Protein AF-A0A4D7C5E8-F1 (afdb_monomer_lite)

Structure (mmCIF, N/CA/C/O backbone):
data_AF-A0A4D7C5E8-F1
#
_entry.id   AF-A0A4D7C5E8-F1
#
loop_
_atom_site.group_PDB
_atom_site.id
_atom_site.type_symbol
_atom_site.label_atom_id
_atom_site.label_alt_id
_atom_site.label_comp_id
_atom_site.label_asym_id
_atom_site.label_entity_id
_atom_site.label_seq_id
_atom_site.pdbx_PDB_ins_code
_atom_site.Cartn_x
_atom_site.Cartn_y
_atom_site.Cartn_z
_atom_site.occupancy
_atom_site.B_iso_or_equiv
_atom_site.auth_seq_id
_atom_site.auth_comp_id
_atom_site.auth_asym_id
_atom_site.auth_atom_id
_atom_site.pdbx_PDB_model_num
ATOM 1 N N . MET A 1 1 ? 5.281 -4.445 -18.683 1.00 75.38 1 MET A N 1
ATOM 2 C CA . MET A 1 1 ? 5.317 -5.930 -18.690 1.00 75.38 1 MET A CA 1
ATOM 3 C C . MET A 1 1 ? 5.095 -6.413 -17.263 1.00 75.38 1 MET A C 1
ATOM 5 O O . MET A 1 1 ? 5.662 -5.782 -16.375 1.00 75.38 1 MET A O 1
ATOM 9 N N . SER A 1 2 ? 4.271 -7.441 -17.033 1.00 77.12 2 SER A N 1
ATOM 10 C CA . SER A 1 2 ? 3.892 -7.923 -15.690 1.00 77.12 2 SER A CA 1
ATOM 11 C C . SER A 1 2 ? 3.738 -9.451 -15.666 1.00 77.12 2 SER A C 1
ATOM 13 O O . SER A 1 2 ? 3.307 -10.005 -16.674 1.00 77.12 2 SER A O 1
ATOM 15 N N . ASP A 1 3 ? 4.072 -10.109 -14.552 1.00 78.69 3 ASP A N 1
ATOM 16 C CA . ASP A 1 3 ? 3.744 -11.525 -14.262 1.00 78.69 3 ASP A CA 1
ATOM 17 C C . ASP A 1 3 ? 2.638 -11.682 -13.194 1.00 78.69 3 ASP A C 1
ATOM 19 O O . ASP A 1 3 ? 2.422 -12.769 -12.662 1.00 78.69 3 ASP A O 1
ATOM 23 N N . GLY A 1 4 ? 1.949 -10.586 -12.863 1.00 75.81 4 GLY A N 1
ATOM 24 C CA . GLY A 1 4 ? 0.938 -10.522 -11.802 1.00 75.81 4 GLY A CA 1
ATOM 25 C C . GLY A 1 4 ? 1.491 -10.088 -10.442 1.00 75.81 4 GLY A C 1
ATOM 26 O O . GLY A 1 4 ? 0.757 -9.484 -9.665 1.00 75.81 4 GLY A O 1
ATOM 27 N N . TRP A 1 5 ? 2.785 -10.292 -10.185 1.00 73.94 5 TRP A N 1
ATOM 28 C CA . TRP A 1 5 ? 3.437 -9.961 -8.909 1.00 73.94 5 TRP A CA 1
ATOM 29 C C . TRP A 1 5 ? 4.548 -8.920 -9.073 1.00 73.94 5 TRP A C 1
ATOM 31 O O . TRP A 1 5 ? 4.770 -8.067 -8.215 1.00 73.94 5 TRP A O 1
ATOM 41 N N . HIS A 1 6 ? 5.216 -8.947 -10.216 1.00 81.88 6 HIS A N 1
ATOM 42 C CA . HIS A 1 6 ? 6.313 -8.088 -10.604 1.00 81.88 6 HIS A CA 1
ATOM 43 C C . HIS A 1 6 ? 5.956 -7.379 -11.897 1.00 81.88 6 HIS A C 1
ATOM 45 O O . HIS A 1 6 ? 5.449 -7.980 -12.843 1.00 81.88 6 HIS A O 1
ATOM 51 N N . HIS A 1 7 ? 6.278 -6.092 -11.970 1.00 79.88 7 HIS A N 1
ATOM 52 C CA . HIS A 1 7 ? 6.131 -5.336 -13.198 1.00 79.88 7 HIS A CA 1
ATOM 53 C C . HIS A 1 7 ? 7.344 -4.446 -13.448 1.00 79.88 7 HIS A C 1
ATOM 55 O O . HIS A 1 7 ? 7.996 -3.948 -12.528 1.00 79.88 7 HIS A O 1
ATOM 61 N N .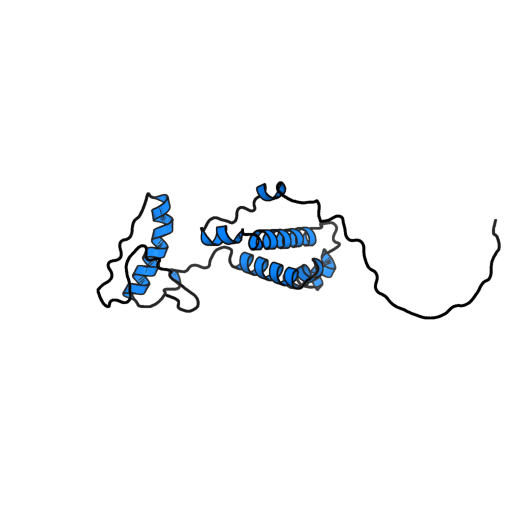 ILE A 1 8 ? 7.641 -4.242 -14.728 1.00 82.62 8 ILE A N 1
ATOM 62 C CA . ILE A 1 8 ? 8.552 -3.200 -15.199 1.00 82.62 8 ILE A CA 1
ATOM 63 C C . ILE A 1 8 ? 7.747 -2.296 -16.124 1.00 82.62 8 ILE A C 1
ATOM 65 O O . ILE A 1 8 ? 7.130 -2.763 -17.096 1.00 82.62 8 ILE A O 1
ATOM 69 N N . ARG A 1 9 ? 7.753 -1.004 -15.797 1.00 80.31 9 ARG A N 1
ATOM 70 C CA . ARG A 1 9 ? 7.222 0.064 -16.638 1.00 80.31 9 ARG A CA 1
ATOM 71 C C . ARG A 1 9 ? 8.362 0.634 -17.474 1.00 80.31 9 ARG A C 1
ATOM 73 O O . ARG A 1 9 ? 9.430 0.933 -16.946 1.00 80.31 9 ARG A O 1
ATOM 80 N N . ILE A 1 10 ? 8.121 0.735 -18.774 1.00 78.06 10 ILE A N 1
ATOM 81 C CA . ILE A 1 10 ? 9.011 1.387 -19.727 1.00 78.06 10 ILE A CA 1
ATOM 82 C C . ILE A 1 10 ? 8.234 2.583 -20.251 1.00 78.06 10 ILE A C 1
ATOM 84 O O . ILE A 1 10 ? 7.143 2.411 -20.792 1.00 78.06 10 ILE A O 1
ATOM 88 N N . ASP A 1 11 ? 8.791 3.767 -20.046 1.00 77.88 11 ASP A N 1
ATOM 89 C CA . ASP A 1 11 ? 8.255 5.014 -20.568 1.00 77.88 11 ASP A CA 1
ATOM 90 C C . ASP A 1 11 ? 8.998 5.358 -21.858 1.00 77.88 11 ASP A C 1
ATOM 92 O O . ASP A 1 11 ? 10.230 5.373 -21.885 1.00 77.88 11 ASP A O 1
ATOM 96 N N . LEU A 1 12 ? 8.243 5.575 -22.935 1.00 72.12 12 LEU A N 1
ATOM 97 C CA . LEU A 1 12 ? 8.777 6.003 -24.223 1.00 72.12 12 LEU A CA 1
ATOM 98 C C . LEU A 1 12 ? 8.726 7.525 -24.273 1.00 72.12 12 LEU A C 1
ATOM 100 O O . LEU A 1 12 ? 7.649 8.104 -24.170 1.00 72.12 12 LEU A O 1
ATOM 104 N N . ASP A 1 13 ? 9.886 8.152 -24.433 1.00 71.81 13 ASP A N 1
ATOM 105 C CA . ASP A 1 13 ? 9.989 9.603 -24.622 1.00 71.81 13 ASP A CA 1
ATOM 106 C C . ASP A 1 13 ? 9.657 9.992 -26.077 1.00 71.81 13 ASP A C 1
ATOM 108 O O . ASP A 1 13 ? 9.015 11.005 -26.336 1.00 71.81 13 ASP A O 1
ATOM 112 N N . ALA A 1 14 ? 10.027 9.132 -27.036 1.00 72.31 14 ALA A N 1
ATOM 113 C CA . ALA A 1 14 ? 9.690 9.253 -28.452 1.00 72.31 14 ALA A CA 1
ATOM 114 C C . ALA A 1 14 ? 9.692 7.878 -29.153 1.00 72.31 14 ALA A C 1
ATOM 116 O O . ALA A 1 14 ? 10.405 6.961 -28.739 1.00 72.31 14 ALA A O 1
ATOM 117 N N . GLY A 1 15 ? 8.934 7.753 -30.249 1.00 75.00 15 GLY A N 1
ATOM 118 C CA . GLY A 1 15 ? 8.921 6.573 -31.127 1.00 75.00 15 GLY A CA 1
ATOM 119 C C . GLY A 1 15 ? 7.812 5.550 -30.842 1.00 75.00 15 GLY A C 1
ATOM 120 O O . GLY A 1 15 ? 6.929 5.769 -30.016 1.00 75.00 15 GLY A O 1
ATOM 121 N N . THR A 1 16 ? 7.845 4.423 -31.564 1.00 73.69 16 THR A N 1
ATOM 122 C CA . THR A 1 16 ? 6.874 3.321 -31.443 1.00 73.69 16 THR A CA 1
ATOM 123 C C . THR A 1 16 ? 7.574 1.979 -31.249 1.00 73.69 16 THR A C 1
ATOM 125 O O . THR A 1 16 ? 8.580 1.693 -31.895 1.00 73.69 16 THR A O 1
ATOM 128 N N . LEU A 1 17 ? 7.018 1.137 -30.374 1.00 72.94 17 LEU A N 1
ATOM 129 C CA . LEU A 1 17 ? 7.468 -0.246 -30.169 1.00 72.94 17 LEU A CA 1
ATOM 130 C C . LEU A 1 17 ? 6.791 -1.242 -31.127 1.00 72.94 17 LEU A C 1
ATOM 132 O O . LEU A 1 17 ? 7.187 -2.402 -31.173 1.00 72.94 17 LEU A O 1
ATOM 136 N N . ALA A 1 18 ? 5.768 -0.816 -31.875 1.00 74.12 18 ALA A N 1
ATOM 137 C CA . ALA A 1 18 ? 4.939 -1.702 -32.697 1.00 74.12 18 ALA A CA 1
ATOM 138 C C . ALA A 1 18 ? 5.469 -1.913 -34.129 1.00 74.12 18 ALA A C 1
ATOM 140 O O . ALA A 1 18 ? 4.921 -2.720 -34.870 1.00 74.12 18 ALA A O 1
ATOM 141 N N . GLY A 1 19 ? 6.525 -1.202 -34.533 1.00 73.44 19 GLY A N 1
ATOM 142 C CA . GLY A 1 19 ? 6.998 -1.174 -35.923 1.00 73.44 19 GLY A CA 1
ATOM 143 C C . GLY A 1 19 ? 7.828 -2.380 -36.379 1.00 73.44 19 GLY A C 1
ATOM 144 O O . GLY A 1 19 ? 8.358 -2.345 -37.483 1.00 73.44 19 GLY A O 1
ATOM 145 N N . GLY A 1 20 ? 8.022 -3.406 -35.544 1.00 71.25 20 GLY A N 1
ATOM 146 C CA . GLY A 1 20 ? 8.807 -4.608 -35.881 1.00 71.25 20 GLY A CA 1
ATOM 147 C C . GLY A 1 20 ? 10.323 -4.398 -36.029 1.00 71.25 20 GLY A C 1
ATOM 148 O O . GLY A 1 20 ? 11.076 -5.368 -36.028 1.00 71.25 20 GLY A O 1
ATOM 149 N N . ALA A 1 21 ? 10.789 -3.150 -36.107 1.00 75.69 21 ALA A N 1
ATOM 150 C CA . ALA A 1 21 ? 12.204 -2.807 -36.120 1.00 75.69 21 ALA A CA 1
ATOM 151 C C . ALA A 1 21 ? 12.857 -3.022 -34.735 1.00 75.69 21 ALA A C 1
ATOM 153 O O . ALA A 1 21 ? 12.199 -2.833 -33.705 1.00 75.69 21 ALA A O 1
ATOM 154 N N . PRO A 1 22 ? 14.155 -3.378 -34.680 1.00 76.25 22 PRO A N 1
ATOM 155 C CA . PRO A 1 22 ? 14.890 -3.483 -33.424 1.00 76.25 22 PRO A CA 1
ATOM 156 C C . PRO A 1 22 ? 14.837 -2.180 -32.618 1.00 76.25 22 PRO A C 1
ATOM 158 O O . PRO A 1 22 ? 15.116 -1.099 -33.133 1.00 76.25 22 PRO A O 1
ATOM 161 N N . VAL A 1 23 ? 14.514 -2.291 -31.330 1.00 75.25 23 VAL A N 1
ATOM 162 C CA . VAL A 1 23 ? 14.429 -1.143 -30.419 1.00 75.25 23 VAL A CA 1
ATOM 163 C C . VAL A 1 23 ? 15.774 -0.946 -29.728 1.00 75.25 23 VAL A C 1
ATOM 165 O O . VAL A 1 23 ? 16.237 -1.819 -28.991 1.00 75.25 23 VAL A O 1
ATOM 168 N N . VAL A 1 24 ? 16.390 0.218 -29.937 1.00 75.06 24 VAL A N 1
ATOM 169 C CA . VAL A 1 24 ? 17.610 0.613 -29.226 1.00 75.06 24 VAL A CA 1
ATOM 170 C C . VAL A 1 24 ? 17.229 1.268 -27.900 1.00 75.06 24 VAL A C 1
ATOM 172 O O . VAL A 1 24 ? 16.593 2.319 -27.872 1.00 75.06 24 VAL A O 1
ATOM 175 N N . PHE A 1 25 ? 17.637 0.659 -26.785 1.00 74.56 25 PHE A N 1
ATOM 176 C CA . PHE A 1 25 ? 17.435 1.224 -25.451 1.00 74.56 25 PHE A CA 1
ATOM 177 C C . PHE A 1 25 ? 18.625 2.098 -25.049 1.00 74.56 25 PHE A C 1
ATOM 179 O O . PHE A 1 25 ? 19.702 1.589 -24.742 1.00 74.56 25 PHE A O 1
ATOM 186 N N . ALA A 1 26 ? 18.417 3.413 -24.992 1.00 77.50 26 ALA A N 1
ATOM 187 C CA . ALA A 1 26 ? 19.378 4.339 -24.404 1.00 77.50 26 ALA A CA 1
ATOM 188 C C . ALA A 1 26 ? 19.093 4.514 -22.904 1.00 77.50 26 ALA A C 1
ATOM 190 O O . ALA A 1 26 ? 17.999 4.922 -22.513 1.00 77.50 26 ALA A O 1
ATOM 191 N N . TYR A 1 27 ? 20.081 4.229 -22.052 1.00 75.62 27 TYR A N 1
ATOM 192 C CA . TYR A 1 27 ? 19.963 4.413 -20.604 1.00 75.62 27 TYR A CA 1
ATOM 193 C C . TYR A 1 27 ? 20.867 5.544 -20.124 1.00 75.62 27 TYR A C 1
ATOM 195 O O . TYR A 1 27 ? 22.090 5.429 -20.162 1.00 75.62 27 TYR A O 1
ATOM 203 N N . ARG A 1 28 ? 20.269 6.646 -19.660 1.00 78.06 28 ARG A N 1
ATOM 204 C CA . ARG A 1 28 ? 21.011 7.811 -19.161 1.00 78.06 28 ARG A CA 1
ATOM 205 C C . ARG A 1 28 ? 21.056 7.815 -17.638 1.00 78.06 28 ARG A C 1
ATOM 207 O O . ARG A 1 28 ? 20.024 7.761 -16.968 1.00 78.06 28 ARG A O 1
ATOM 214 N N . LEU A 1 29 ? 22.265 7.923 -17.096 1.00 79.94 29 LEU A N 1
ATOM 215 C CA . LEU A 1 29 ? 22.524 8.111 -15.673 1.00 79.94 29 LEU A CA 1
ATOM 216 C C . LEU A 1 29 ? 23.046 9.530 -15.443 1.00 79.94 29 LEU A C 1
ATOM 218 O O . LEU A 1 29 ? 23.996 9.952 -16.093 1.00 79.94 29 LEU A O 1
ATOM 222 N N . HIS A 1 30 ? 22.431 10.259 -14.514 1.00 81.25 30 HIS A N 1
ATOM 223 C CA . HIS A 1 30 ? 22.823 11.628 -14.169 1.00 81.25 30 HIS A CA 1
ATOM 224 C C . HIS A 1 30 ? 23.322 11.682 -12.723 1.00 81.25 30 HIS A C 1
ATOM 226 O O . HIS A 1 30 ? 22.526 11.772 -11.790 1.00 81.25 30 HIS A O 1
ATOM 232 N N . GLY A 1 31 ? 24.642 11.613 -12.540 1.00 83.94 31 GLY A N 1
ATOM 233 C CA . GLY A 1 31 ? 25.277 11.618 -11.221 1.00 83.94 31 GLY A CA 1
ATOM 234 C C . GLY A 1 31 ? 25.081 10.322 -10.422 1.00 83.94 31 GLY A C 1
ATOM 235 O O . GLY A 1 31 ? 24.267 9.458 -10.756 1.00 83.94 31 GLY A O 1
ATOM 236 N N . ILE A 1 32 ? 25.842 10.189 -9.333 1.00 82.12 32 ILE A N 1
ATOM 237 C CA . ILE A 1 32 ? 25.931 8.944 -8.550 1.00 82.12 32 ILE A CA 1
ATOM 238 C C . ILE A 1 32 ? 24.622 8.646 -7.805 1.00 82.12 32 ILE A C 1
ATOM 240 O O . ILE A 1 32 ? 24.154 7.510 -7.811 1.00 82.12 32 ILE A O 1
ATOM 244 N N . ALA A 1 33 ? 23.981 9.657 -7.212 1.00 77.56 33 ALA A N 1
ATOM 245 C CA . ALA A 1 33 ? 22.738 9.466 -6.461 1.00 77.56 33 ALA A CA 1
ATOM 246 C C . ALA A 1 33 ? 21.598 8.910 -7.340 1.00 77.56 33 ALA A C 1
ATOM 248 O O . ALA A 1 33 ? 20.902 7.976 -6.942 1.00 77.56 33 ALA A O 1
ATOM 249 N N . SER A 1 34 ? 21.448 9.439 -8.561 1.00 75.69 34 SER A N 1
ATOM 250 C CA . SER A 1 34 ? 20.483 8.935 -9.549 1.00 75.69 34 SER A CA 1
ATOM 251 C C . SER A 1 34 ? 20.890 7.563 -10.081 1.00 75.69 34 SER A C 1
ATOM 253 O O . SER A 1 34 ? 20.034 6.712 -10.290 1.00 75.69 34 SER A O 1
ATOM 255 N N . ALA A 1 35 ? 22.191 7.316 -10.277 1.00 79.38 35 ALA A N 1
ATOM 256 C CA . ALA A 1 35 ? 22.686 6.013 -10.711 1.00 79.38 35 ALA A CA 1
ATOM 257 C C . ALA A 1 35 ? 22.312 4.901 -9.723 1.00 79.38 35 ALA A C 1
ATOM 259 O O . ALA A 1 35 ? 21.783 3.873 -10.140 1.00 79.38 35 ALA A O 1
ATOM 260 N N . MET A 1 36 ? 22.486 5.125 -8.419 1.00 79.75 36 MET A N 1
ATOM 261 C CA . MET A 1 36 ? 22.199 4.114 -7.396 1.00 79.75 36 MET A CA 1
ATOM 262 C C . MET A 1 36 ? 20.729 3.669 -7.378 1.00 79.75 36 MET A C 1
ATOM 264 O O . MET A 1 36 ? 20.460 2.470 -7.299 1.00 79.75 36 MET A O 1
ATOM 268 N N . SER A 1 37 ? 19.768 4.590 -7.520 1.00 77.19 37 SER A N 1
ATOM 269 C CA . SER A 1 37 ? 18.338 4.236 -7.602 1.00 77.19 37 SER A CA 1
ATOM 270 C C . SER A 1 37 ? 17.961 3.556 -8.927 1.00 77.19 37 SER A C 1
ATOM 272 O O . SER A 1 37 ? 16.975 2.823 -9.000 1.00 77.19 37 SER A O 1
ATOM 274 N N . ARG A 1 38 ? 18.778 3.750 -9.966 1.00 80.56 38 ARG A N 1
ATOM 275 C CA . ARG A 1 38 ? 18.576 3.277 -11.342 1.00 80.56 38 ARG A CA 1
ATOM 276 C C . ARG A 1 38 ? 19.231 1.929 -11.653 1.00 80.56 38 ARG A C 1
ATOM 278 O O . ARG A 1 38 ? 18.826 1.277 -12.615 1.00 80.56 38 ARG A O 1
ATOM 285 N N . VAL A 1 39 ? 20.191 1.464 -10.857 1.00 86.12 39 VAL A N 1
ATOM 286 C CA . VAL A 1 39 ? 20.875 0.177 -11.096 1.00 86.12 39 VAL A CA 1
ATOM 287 C C . VAL A 1 39 ? 19.925 -1.017 -10.958 1.00 86.12 39 VAL A C 1
ATOM 289 O O . VAL A 1 39 ? 19.941 -1.914 -11.801 1.00 86.12 39 VAL A O 1
ATOM 292 N N . LEU A 1 40 ? 19.081 -1.054 -9.922 1.00 85.94 40 LEU A N 1
ATOM 293 C CA . LEU A 1 40 ? 18.179 -2.189 -9.695 1.00 85.94 40 LEU A CA 1
ATOM 294 C C . LEU A 1 40 ? 17.104 -2.331 -10.797 1.00 85.94 40 LEU A C 1
ATOM 296 O O . LEU A 1 40 ? 16.963 -3.440 -11.319 1.00 85.94 40 LEU A O 1
ATOM 300 N N . PRO A 1 41 ? 16.399 -1.261 -11.224 1.00 86.25 41 PRO A N 1
ATOM 301 C CA . PRO A 1 41 ? 15.519 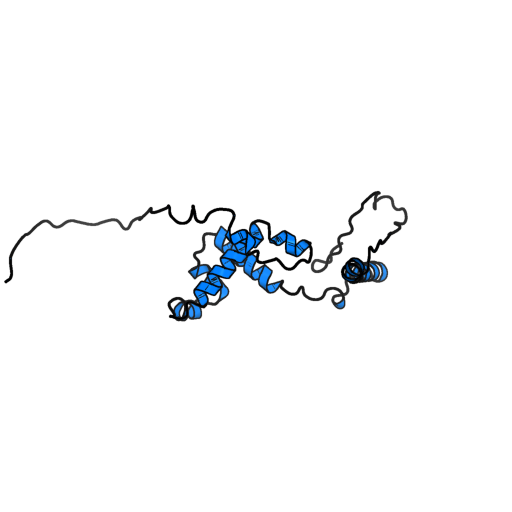-1.309 -12.394 1.00 86.25 41 PRO A CA 1
ATOM 302 C C . PRO A 1 41 ? 16.219 -1.810 -13.663 1.00 86.25 41 PRO A C 1
ATOM 304 O O . PRO A 1 41 ? 15.677 -2.669 -14.358 1.00 86.25 41 PRO A O 1
ATOM 307 N N . LEU A 1 42 ? 17.448 -1.348 -13.928 1.00 88.19 42 LEU A N 1
ATOM 308 C CA . LEU A 1 42 ? 18.220 -1.800 -15.087 1.00 88.19 42 LEU A CA 1
ATOM 309 C C . LEU A 1 42 ? 18.552 -3.296 -15.000 1.00 88.19 42 LEU A C 1
ATOM 311 O O . LEU A 1 42 ? 18.358 -4.027 -15.968 1.00 88.19 42 LEU A O 1
ATOM 315 N N . ARG A 1 43 ? 18.986 -3.789 -13.832 1.00 90.38 43 ARG A N 1
ATOM 316 C CA . ARG A 1 43 ? 19.244 -5.226 -13.617 1.00 90.38 43 ARG A CA 1
ATOM 317 C C . ARG A 1 43 ? 17.992 -6.075 -13.840 1.00 90.38 43 ARG A C 1
ATOM 319 O O . ARG A 1 43 ? 18.094 -7.139 -14.447 1.00 90.38 43 ARG A O 1
ATOM 326 N N . ARG A 1 44 ? 16.824 -5.609 -13.382 1.00 90.44 44 ARG A N 1
ATOM 327 C CA . ARG A 1 44 ? 15.529 -6.273 -13.618 1.00 90.44 44 ARG A CA 1
ATOM 328 C C . ARG A 1 44 ? 15.209 -6.350 -15.111 1.00 90.44 44 ARG A C 1
ATOM 330 O O . ARG A 1 44 ? 14.862 -7.426 -15.589 1.00 90.44 44 ARG A O 1
ATOM 337 N N . LEU A 1 45 ? 15.379 -5.245 -15.842 1.00 88.19 45 LEU A N 1
ATOM 338 C CA . LEU A 1 45 ? 15.141 -5.188 -17.286 1.00 88.19 45 LEU A CA 1
ATOM 339 C C . LEU A 1 45 ? 16.075 -6.131 -18.050 1.00 88.19 45 LEU A C 1
ATOM 341 O O . LEU A 1 45 ? 15.608 -6.946 -18.837 1.00 88.19 45 LEU A O 1
ATOM 345 N N . LEU A 1 46 ? 17.381 -6.073 -17.780 1.00 89.31 46 LEU A N 1
ATOM 346 C CA . LEU A 1 46 ? 18.365 -6.944 -18.428 1.00 89.31 46 LEU A CA 1
ATOM 347 C C . LEU A 1 46 ? 18.085 -8.426 -18.150 1.00 89.31 46 LEU A C 1
ATOM 349 O O . LEU A 1 46 ? 18.215 -9.261 -19.046 1.00 89.31 46 LEU A O 1
ATOM 353 N N . HIS A 1 47 ? 17.665 -8.760 -16.926 1.00 90.88 47 HIS A N 1
ATOM 354 C CA . HIS A 1 47 ? 17.264 -10.122 -16.591 1.00 90.88 47 HIS A CA 1
ATOM 355 C C . HIS A 1 47 ? 16.022 -10.555 -17.380 1.00 90.88 47 HIS A C 1
ATOM 357 O O . HIS A 1 47 ? 16.026 -11.643 -17.953 1.00 90.88 47 HIS A O 1
ATOM 363 N N . LEU A 1 48 ? 14.999 -9.699 -17.465 1.00 88.62 48 LEU A N 1
ATOM 364 C CA . LEU A 1 48 ? 13.788 -9.967 -18.241 1.00 88.62 48 LEU A CA 1
ATOM 365 C C . LEU A 1 48 ? 14.097 -10.142 -19.736 1.00 88.62 48 LEU A C 1
ATOM 367 O O . LEU A 1 48 ? 13.603 -11.081 -20.353 1.00 88.62 48 LEU A O 1
ATOM 371 N N . CYS A 1 49 ? 14.944 -9.291 -20.317 1.00 87.12 49 CYS A N 1
ATOM 372 C CA . CYS A 1 49 ? 15.341 -9.405 -21.722 1.00 87.12 49 CYS A CA 1
ATOM 373 C C . CYS A 1 49 ? 16.098 -10.708 -22.003 1.00 87.12 49 CYS A C 1
ATOM 375 O O . CYS A 1 49 ? 15.863 -11.334 -23.034 1.00 87.12 49 CYS A O 1
ATOM 377 N N . ARG A 1 50 ? 16.976 -11.133 -21.083 1.00 89.25 50 ARG A N 1
ATOM 378 C CA . ARG A 1 50 ? 17.814 -12.327 -21.266 1.00 89.25 50 ARG A CA 1
ATOM 379 C C . ARG A 1 50 ? 17.081 -13.637 -20.993 1.00 89.25 50 ARG A C 1
ATOM 381 O O . ARG A 1 50 ? 17.309 -14.609 -21.699 1.00 89.25 50 ARG A O 1
ATOM 388 N N . HIS A 1 51 ? 16.227 -13.668 -19.973 1.00 89.88 51 HIS A N 1
ATOM 389 C CA . HIS A 1 51 ? 15.615 -14.905 -19.469 1.00 89.88 51 HIS A CA 1
ATOM 390 C C . HIS A 1 51 ? 14.105 -14.986 -19.690 1.00 89.88 51 HIS A C 1
ATOM 392 O O . HIS A 1 51 ? 13.507 -16.002 -19.354 1.00 89.88 51 HIS A O 1
ATOM 398 N N . ARG A 1 52 ? 13.477 -13.921 -20.210 1.00 86.06 52 ARG A N 1
ATOM 399 C CA . ARG A 1 52 ? 12.023 -13.813 -20.450 1.00 86.06 52 ARG A CA 1
ATOM 400 C C . ARG A 1 52 ? 11.154 -14.090 -19.214 1.00 86.06 52 ARG A C 1
ATOM 402 O O . ARG A 1 52 ? 9.978 -14.402 -19.340 1.00 86.06 52 ARG A O 1
ATOM 409 N N . ARG A 1 53 ? 11.724 -13.928 -18.016 1.00 86.12 53 ARG A N 1
ATOM 410 C CA . ARG A 1 53 ? 11.066 -14.127 -16.717 1.00 86.12 53 ARG A CA 1
ATOM 411 C C . ARG A 1 53 ? 11.515 -13.083 -15.703 1.00 86.12 53 ARG A C 1
ATOM 413 O O . ARG A 1 53 ? 12.589 -12.496 -15.850 1.00 86.12 53 ARG A O 1
ATOM 420 N N . PHE A 1 54 ? 10.730 -12.896 -14.648 1.00 84.00 54 PHE A N 1
ATOM 421 C CA . PHE A 1 54 ? 11.128 -12.095 -13.494 1.00 84.00 54 PHE A CA 1
ATOM 422 C C . PHE A 1 54 ? 11.837 -12.974 -12.460 1.00 84.00 54 PHE A C 1
ATOM 424 O O . PHE A 1 54 ? 11.330 -14.015 -12.052 1.00 84.00 54 PHE A O 1
ATOM 431 N N . ALA A 1 55 ? 13.029 -12.563 -12.028 1.00 84.94 55 ALA A N 1
ATOM 432 C CA . ALA A 1 55 ? 13.716 -13.213 -10.917 1.00 84.94 55 ALA A CA 1
ATOM 433 C C . ALA A 1 55 ? 13.266 -12.589 -9.597 1.00 84.94 55 ALA A C 1
ATOM 435 O O . ALA A 1 55 ? 13.600 -11.434 -9.340 1.00 84.94 55 ALA A O 1
ATOM 436 N N . ALA A 1 56 ? 12.589 -13.362 -8.744 1.00 80.19 56 ALA A N 1
ATOM 437 C CA . ALA A 1 56 ? 12.119 -12.911 -7.429 1.00 80.19 56 ALA A CA 1
ATOM 438 C C . ALA A 1 56 ? 13.236 -12.278 -6.572 1.00 80.19 56 ALA A C 1
ATOM 440 O O . ALA A 1 56 ? 13.010 -11.297 -5.874 1.00 80.19 56 ALA A O 1
ATOM 441 N N . SER A 1 57 ? 14.482 -12.751 -6.702 1.00 85.38 57 SER A N 1
ATOM 442 C CA . SER A 1 57 ? 15.648 -12.171 -6.015 1.00 85.38 57 SER A CA 1
ATOM 443 C C . SER A 1 57 ? 15.945 -10.711 -6.388 1.00 85.38 57 SER A C 1
ATOM 445 O O . SER A 1 57 ? 16.589 -9.997 -5.622 1.00 85.38 57 SER A O 1
ATOM 447 N N . LEU A 1 58 ? 15.476 -10.240 -7.5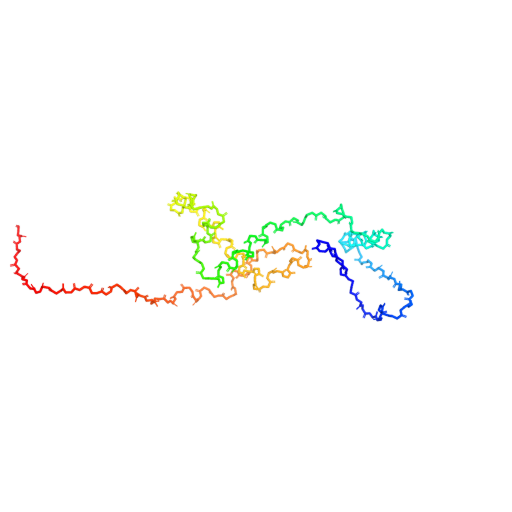48 1.00 84.56 58 LEU A N 1
ATOM 448 C CA . LEU A 1 58 ? 15.588 -8.843 -7.973 1.00 84.56 58 LEU A CA 1
ATOM 449 C C . LEU A 1 58 ? 14.399 -7.990 -7.511 1.00 84.56 58 LEU A C 1
ATOM 451 O O . LEU A 1 58 ? 14.438 -6.768 -7.665 1.00 84.56 58 LEU A O 1
ATOM 455 N N . PHE A 1 59 ? 13.367 -8.585 -6.919 1.00 79.62 59 PHE A N 1
ATOM 456 C CA . PHE A 1 59 ? 12.185 -7.914 -6.378 1.00 79.62 59 PHE A CA 1
ATOM 457 C C . PHE A 1 59 ? 12.088 -8.177 -4.871 1.00 79.62 59 PHE A C 1
ATOM 459 O O . PHE A 1 59 ? 11.221 -8.922 -4.424 1.00 79.62 59 PHE A O 1
ATOM 466 N N . PRO A 1 60 ? 12.996 -7.593 -4.063 1.00 74.1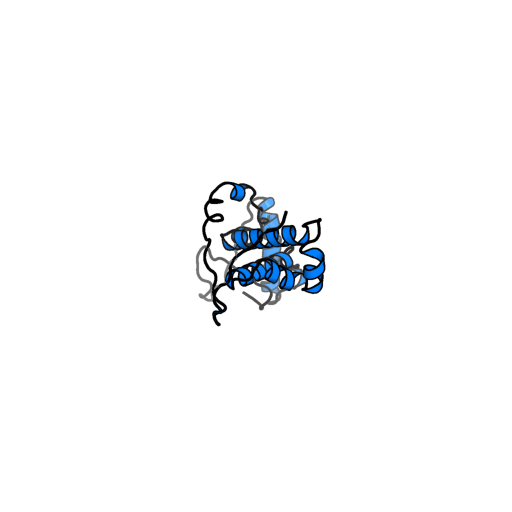2 60 PRO A N 1
ATOM 467 C CA . PRO A 1 60 ? 12.896 -7.717 -2.617 1.00 74.12 60 PRO A CA 1
ATOM 468 C C . PRO A 1 60 ? 11.565 -7.136 -2.138 1.00 74.12 60 PRO A C 1
ATOM 470 O O . PRO A 1 60 ? 11.097 -6.136 -2.689 1.00 74.12 60 PRO A O 1
ATOM 473 N N . ALA A 1 61 ? 10.996 -7.744 -1.094 1.00 69.56 61 ALA A N 1
ATOM 474 C CA . ALA A 1 61 ? 9.769 -7.266 -0.473 1.00 69.56 61 ALA A CA 1
ATOM 475 C C . ALA A 1 61 ? 9.884 -5.769 -0.151 1.00 69.56 61 ALA A C 1
ATOM 477 O O . ALA A 1 61 ? 10.866 -5.311 0.449 1.00 69.56 61 ALA A O 1
ATOM 478 N N . GLU A 1 62 ? 8.890 -4.994 -0.579 1.00 67.88 62 GLU A N 1
ATOM 479 C CA . GLU A 1 62 ? 8.883 -3.562 -0.331 1.00 67.88 62 GLU A CA 1
ATOM 480 C C . GLU A 1 62 ? 8.774 -3.294 1.168 1.00 67.88 62 GLU A C 1
ATOM 482 O O . GLU A 1 62 ? 7.778 -3.607 1.827 1.00 67.88 62 GLU A O 1
ATOM 487 N N . ARG A 1 63 ? 9.824 -2.681 1.718 1.00 64.38 63 ARG A N 1
ATOM 488 C CA . ARG A 1 63 ? 9.854 -2.274 3.120 1.00 64.38 63 ARG A CA 1
ATOM 489 C C . ARG A 1 63 ? 8.734 -1.267 3.372 1.00 64.38 63 ARG A C 1
ATOM 491 O O . ARG A 1 63 ? 8.839 -0.115 2.961 1.00 64.38 63 ARG A O 1
ATOM 498 N N . GLY A 1 64 ? 7.697 -1.700 4.087 1.00 70.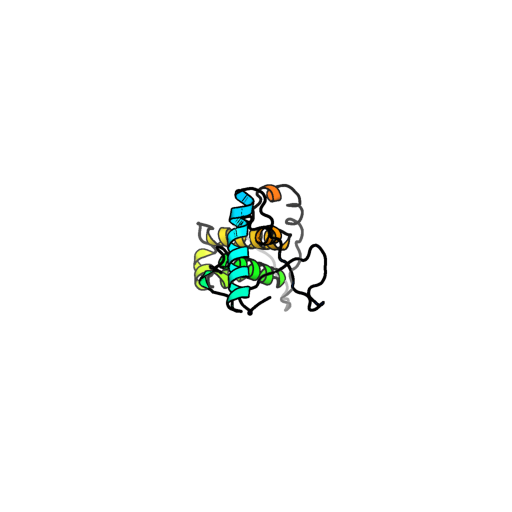25 64 GLY A N 1
ATOM 499 C CA . GLY A 1 64 ? 6.538 -0.877 4.434 1.00 70.25 64 GLY A CA 1
ATOM 500 C C . GLY A 1 64 ? 5.240 -1.244 3.715 1.00 70.25 64 GLY A C 1
ATOM 501 O O . GLY A 1 64 ? 4.226 -0.620 4.025 1.00 70.25 64 GLY A O 1
ATOM 502 N N . MET A 1 65 ? 5.236 -2.257 2.838 1.00 77.62 65 MET A N 1
ATOM 503 C CA . MET A 1 65 ? 4.012 -2.746 2.188 1.0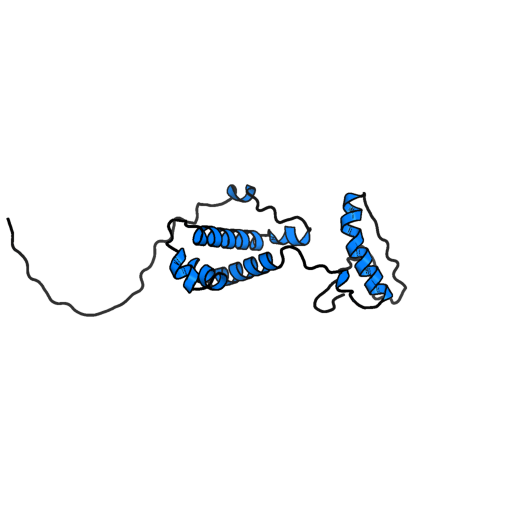0 77.62 65 MET A CA 1
ATOM 504 C C . MET A 1 65 ? 2.942 -3.129 3.218 1.00 77.62 65 MET A C 1
ATOM 506 O O . MET A 1 65 ? 1.805 -2.680 3.113 1.00 77.62 65 MET A O 1
ATOM 510 N N . ASP A 1 66 ? 3.328 -3.835 4.285 1.00 83.31 66 ASP A N 1
ATOM 511 C CA . ASP A 1 66 ? 2.412 -4.230 5.364 1.00 83.31 66 ASP A CA 1
ATOM 512 C C . ASP A 1 66 ? 1.713 -3.024 5.999 1.00 83.31 66 ASP A C 1
ATOM 514 O O . ASP A 1 66 ? 0.509 -3.043 6.258 1.00 83.31 66 ASP A O 1
ATOM 518 N N . ARG A 1 67 ? 2.453 -1.925 6.207 1.00 87.75 67 ARG A N 1
ATOM 519 C CA . ARG A 1 67 ? 1.875 -0.686 6.735 1.00 87.75 67 ARG A CA 1
ATOM 520 C C . ARG A 1 67 ? 0.917 -0.067 5.723 1.00 87.75 67 ARG A C 1
ATOM 522 O O . ARG A 1 67 ? -0.162 0.356 6.122 1.00 87.75 67 ARG A O 1
ATOM 529 N N . SER A 1 68 ? 1.291 -0.006 4.448 1.00 86.88 68 SER A N 1
ATOM 530 C CA . SER A 1 68 ? 0.434 0.539 3.390 1.00 86.88 68 SER A CA 1
ATOM 531 C C . SER A 1 68 ? -0.881 -0.231 3.271 1.00 86.88 68 SER A C 1
ATOM 533 O O . SER A 1 68 ? -1.934 0.395 3.182 1.00 86.88 68 SER A O 1
ATOM 535 N N . VAL A 1 69 ? -0.846 -1.565 3.368 1.00 90.88 69 VAL A N 1
ATOM 536 C CA . VAL A 1 69 ? -2.055 -2.403 3.393 1.00 90.88 69 VAL A CA 1
ATOM 537 C C . VAL A 1 69 ? -2.927 -2.071 4.603 1.00 90.88 69 VAL A C 1
ATOM 539 O O . VAL A 1 69 ? -4.137 -1.919 4.458 1.00 90.88 69 VAL A O 1
ATOM 542 N N . VAL A 1 70 ? -2.338 -1.903 5.792 1.00 94.06 70 VAL A N 1
ATOM 543 C CA . VAL A 1 70 ? -3.095 -1.487 6.986 1.00 94.06 70 VAL A CA 1
ATOM 544 C C . VAL A 1 70 ? -3.745 -0.118 6.780 1.00 94.06 70 VAL A C 1
ATOM 546 O O . VAL A 1 70 ? -4.918 0.045 7.103 1.00 94.06 70 VAL A O 1
ATOM 549 N N . LEU A 1 71 ? -3.020 0.861 6.234 1.00 94.44 71 LEU A N 1
ATOM 550 C CA . LEU A 1 71 ? -3.572 2.196 5.981 1.00 94.44 71 LEU A CA 1
ATOM 551 C C . LEU A 1 71 ? -4.698 2.168 4.942 1.00 94.44 71 LEU A C 1
ATOM 553 O O . LEU A 1 71 ? -5.686 2.875 5.123 1.00 94.44 71 LEU A O 1
ATOM 557 N N . LEU A 1 72 ? -4.583 1.332 3.907 1.00 94.31 72 LEU A N 1
ATOM 558 C CA . LEU A 1 72 ? -5.646 1.130 2.924 1.00 94.31 72 LEU A CA 1
ATOM 559 C C . LEU A 1 72 ? -6.900 0.539 3.581 1.00 94.31 72 LEU A C 1
ATOM 561 O O . LEU A 1 72 ? -7.970 1.123 3.475 1.00 94.31 72 LEU A O 1
ATOM 565 N N . ARG A 1 73 ? -6.755 -0.532 4.371 1.00 96.31 73 ARG A N 1
ATOM 566 C CA . ARG A 1 73 ? -7.879 -1.133 5.114 1.00 96.31 73 ARG A CA 1
ATOM 567 C C . ARG A 1 73 ? -8.555 -0.140 6.059 1.00 96.31 73 ARG A C 1
ATOM 569 O O . ARG A 1 73 ? -9.775 -0.131 6.175 1.00 96.31 73 ARG A O 1
ATOM 576 N N . VAL A 1 74 ? -7.771 0.698 6.741 1.00 97.81 74 VAL A N 1
ATOM 577 C CA . VAL A 1 74 ? -8.306 1.760 7.608 1.00 97.81 74 VAL A CA 1
ATOM 578 C C . VAL A 1 74 ? -9.086 2.783 6.794 1.00 97.81 74 VAL A C 1
ATOM 580 O O . VAL A 1 74 ? -10.163 3.190 7.216 1.00 97.81 74 VAL A O 1
ATOM 583 N N . HIS A 1 75 ? -8.562 3.198 5.642 1.00 96.88 75 HIS A N 1
ATOM 584 C CA . HIS A 1 75 ? -9.262 4.112 4.748 1.00 96.88 75 HIS A CA 1
ATOM 585 C C . HIS A 1 75 ? -10.591 3.518 4.262 1.00 96.88 75 HIS A C 1
ATOM 587 O O . HIS A 1 75 ? -11.612 4.199 4.324 1.00 96.88 75 HIS A O 1
ATOM 593 N N . ASP A 1 76 ? -10.599 2.251 3.854 1.00 96.56 76 ASP A N 1
ATOM 594 C CA . ASP A 1 76 ? -11.809 1.569 3.386 1.00 96.56 76 ASP A CA 1
ATOM 595 C C . ASP A 1 76 ? -12.855 1.455 4.503 1.00 96.56 76 ASP A C 1
ATOM 597 O O . ASP A 1 76 ? -14.033 1.733 4.287 1.00 96.56 76 ASP A O 1
ATOM 601 N N . ALA A 1 77 ? -12.425 1.149 5.731 1.00 96.94 77 ALA A N 1
ATOM 602 C CA . ALA A 1 77 ? -13.307 1.133 6.894 1.00 96.94 77 ALA A CA 1
ATOM 603 C C . ALA A 1 77 ? -13.886 2.526 7.209 1.00 96.94 77 ALA A C 1
ATOM 605 O O . ALA A 1 77 ? -15.072 2.646 7.511 1.00 96.94 77 ALA A O 1
ATOM 606 N N . LEU A 1 78 ? -13.082 3.592 7.098 1.00 96.81 78 LEU A N 1
ATOM 607 C CA . LEU A 1 78 ? -13.565 4.971 7.252 1.00 96.81 78 LEU A CA 1
ATOM 608 C C . LEU A 1 78 ? -14.574 5.343 6.158 1.00 96.81 78 LEU A C 1
ATOM 610 O O . LEU A 1 78 ? -15.583 5.977 6.460 1.00 96.81 78 LEU A O 1
ATOM 614 N N . ALA A 1 79 ? -14.326 4.938 4.910 1.00 95.56 79 ALA A N 1
ATOM 615 C CA . ALA A 1 79 ? -15.241 5.156 3.791 1.00 95.56 79 ALA A CA 1
ATOM 616 C C . ALA A 1 79 ? -16.571 4.403 3.978 1.00 95.56 79 ALA A C 1
ATOM 618 O O . ALA A 1 79 ? -17.620 4.915 3.596 1.00 95.56 79 ALA A O 1
ATOM 619 N N . ALA A 1 80 ? -16.535 3.240 4.632 1.00 97.00 80 ALA A N 1
ATOM 620 C CA . ALA A 1 80 ? -17.716 2.483 5.046 1.00 97.00 80 ALA A CA 1
ATOM 621 C C . ALA A 1 80 ? -18.422 3.055 6.297 1.00 97.00 80 ALA A C 1
ATOM 623 O O . ALA A 1 80 ? -19.435 2.511 6.727 1.00 97.00 80 ALA A O 1
ATOM 624 N N . GLY A 1 81 ? -17.910 4.139 6.894 1.00 96.12 81 GLY A N 1
ATOM 625 C CA . GLY A 1 81 ? -18.508 4.784 8.067 1.00 96.12 81 GLY A CA 1
ATOM 626 C C . GLY A 1 81 ? -18.165 4.133 9.411 1.00 96.12 81 GLY A C 1
ATOM 627 O O . GLY A 1 81 ? -18.795 4.466 10.414 1.00 96.12 81 GLY A O 1
ATOM 628 N N . ALA A 1 82 ? -17.171 3.240 9.460 1.00 96.88 82 ALA A N 1
ATOM 629 C CA . ALA A 1 82 ? -16.774 2.568 10.692 1.00 96.88 82 ALA A CA 1
ATOM 630 C C . ALA A 1 82 ? -16.249 3.557 11.746 1.00 96.88 82 ALA A C 1
ATOM 632 O O . ALA A 1 82 ? -15.472 4.480 11.470 1.00 96.88 82 ALA A O 1
ATOM 633 N N . SER A 1 83 ? -16.627 3.323 12.997 1.00 95.69 83 SER A N 1
ATOM 634 C CA . SER A 1 83 ? -16.117 4.053 14.150 1.00 95.69 83 SER A CA 1
ATOM 635 C C . SER A 1 83 ? -14.658 3.692 14.452 1.00 95.69 83 SER A C 1
ATOM 637 O O . SER A 1 83 ? -14.145 2.635 14.083 1.00 95.69 83 SER A O 1
ATOM 639 N N . GLN A 1 84 ? -13.970 4.546 15.220 1.00 94.50 84 GLN A N 1
ATOM 640 C CA . GLN A 1 84 ? -12.586 4.277 15.643 1.00 94.50 84 GLN A CA 1
ATOM 641 C C . GLN A 1 84 ? -12.460 2.951 16.406 1.00 94.50 84 GLN A C 1
ATOM 643 O O . GLN A 1 84 ? -11.432 2.286 16.314 1.00 94.50 84 GLN A O 1
ATOM 648 N N . ARG A 1 85 ? -13.494 2.576 17.170 1.00 94.31 85 ARG A N 1
ATOM 649 C CA . ARG A 1 85 ? -13.500 1.338 17.950 1.00 94.31 85 ARG A CA 1
ATOM 650 C C . ARG A 1 85 ? -13.650 0.118 17.048 1.00 94.31 85 ARG A C 1
ATOM 652 O O . ARG A 1 85 ? -12.902 -0.830 17.234 1.00 94.31 85 ARG A O 1
ATOM 659 N N . GLU A 1 86 ? -14.538 0.161 16.058 1.00 96.38 86 GLU A N 1
ATOM 660 C CA . GLU A 1 86 ? -14.701 -0.924 15.076 1.00 96.38 86 GLU A CA 1
ATOM 661 C C . GLU A 1 86 ? -13.430 -1.122 14.247 1.00 96.38 86 GLU A C 1
ATOM 663 O O . GLU A 1 86 ? -12.963 -2.249 14.092 1.00 96.38 86 GLU A O 1
ATOM 668 N N . ILE A 1 87 ? -12.795 -0.026 13.816 1.00 96.56 87 ILE A N 1
ATOM 669 C CA . ILE A 1 87 ? -11.489 -0.071 13.142 1.00 96.56 87 ILE A CA 1
ATOM 670 C C . ILE A 1 87 ? -10.440 -0.728 14.048 1.00 96.56 87 ILE A C 1
ATOM 672 O O . ILE A 1 87 ? -9.668 -1.573 13.599 1.00 96.56 87 ILE A O 1
ATOM 676 N N . ALA A 1 88 ? -10.403 -0.373 15.334 1.00 95.69 88 ALA A N 1
ATOM 677 C CA . ALA A 1 88 ? -9.478 -0.992 16.275 1.00 95.69 88 ALA A CA 1
ATOM 678 C C . ALA A 1 88 ? -9.775 -2.483 16.498 1.00 95.69 88 ALA A C 1
ATOM 680 O O . ALA A 1 88 ? -8.832 -3.269 16.559 1.00 95.69 88 ALA A O 1
ATOM 681 N N . CYS A 1 89 ? -11.047 -2.885 16.582 1.00 96.44 89 CYS A N 1
ATOM 682 C CA . CYS A 1 89 ? -11.437 -4.291 16.717 1.00 96.44 89 CYS A CA 1
ATOM 683 C C . CYS A 1 89 ? -10.971 -5.105 15.507 1.00 96.44 89 CYS A C 1
ATOM 685 O O . CYS A 1 89 ? -10.342 -6.146 15.682 1.00 96.44 89 CYS A O 1
ATOM 687 N N . ALA A 1 90 ? -11.181 -4.591 14.294 1.00 94.81 90 ALA A N 1
ATOM 688 C CA . ALA A 1 90 ? -10.751 -5.250 13.063 1.00 94.81 90 ALA A CA 1
ATOM 689 C C . ALA A 1 90 ? -9.219 -5.383 12.947 1.00 94.81 90 ALA A C 1
ATOM 691 O O . ALA A 1 90 ? -8.723 -6.335 12.349 1.00 94.81 90 ALA A O 1
ATOM 692 N N . LEU A 1 91 ? -8.455 -4.436 13.506 1.00 94.38 91 LEU A N 1
ATOM 693 C CA . LEU A 1 91 ? -6.989 -4.432 13.420 1.00 94.38 91 LEU A CA 1
ATOM 694 C C . LEU A 1 91 ? -6.279 -5.162 14.565 1.00 94.38 91 LEU A C 1
ATOM 696 O O . LEU A 1 91 ? -5.185 -5.688 14.362 1.00 94.38 91 LEU A O 1
ATOM 700 N N . PHE A 1 92 ? -6.837 -5.124 15.775 1.00 93.88 92 PHE A N 1
ATOM 701 C CA . PHE A 1 92 ? -6.162 -5.567 17.001 1.00 93.88 92 PHE A CA 1
ATOM 702 C C . PHE A 1 92 ? -6.917 -6.667 17.758 1.00 93.88 92 PHE A C 1
ATOM 704 O O . PHE A 1 92 ? -6.381 -7.180 18.742 1.00 93.88 92 PHE A O 1
ATOM 711 N N . GLY A 1 93 ? -8.121 -7.026 17.308 1.00 94.88 93 GLY A N 1
ATOM 712 C CA . GLY A 1 93 ? -8.999 -8.005 17.941 1.00 94.88 93 GLY A CA 1
ATOM 713 C C . GLY A 1 93 ? -9.920 -7.393 18.999 1.00 94.88 93 GLY A C 1
ATOM 714 O O . GLY A 1 93 ? -9.539 -6.490 19.749 1.00 94.88 93 GLY A O 1
ATOM 715 N N . GLU A 1 94 ? -11.143 -7.916 19.082 1.00 95.00 94 GLU A N 1
ATOM 716 C CA . GLU A 1 94 ? -12.181 -7.430 20.001 1.00 95.00 94 GLU A CA 1
ATOM 717 C C . GLU A 1 94 ? -11.798 -7.588 21.472 1.00 95.00 94 GLU A C 1
ATOM 719 O O . GLU A 1 94 ? -11.963 -6.653 22.251 1.00 95.00 94 GLU A O 1
ATOM 724 N N . GLU A 1 95 ? -11.227 -8.735 21.846 1.00 93.38 95 GLU A N 1
ATOM 725 C CA . GLU A 1 95 ? -10.828 -9.035 23.225 1.00 93.38 95 GLU A CA 1
ATOM 726 C C . GLU A 1 95 ? -9.814 -8.010 23.751 1.00 93.38 95 GLU A C 1
ATOM 728 O O . GLU A 1 95 ? -9.931 -7.478 24.859 1.00 93.38 95 GLU A O 1
ATOM 733 N N . ARG A 1 96 ? -8.827 -7.668 22.918 1.00 93.12 96 ARG A N 1
ATOM 734 C CA . ARG A 1 96 ? -7.821 -6.669 23.263 1.00 93.12 96 ARG A CA 1
ATOM 735 C C . ARG A 1 96 ? -8.433 -5.281 23.379 1.00 93.12 96 ARG A C 1
ATOM 737 O O . ARG A 1 96 ? -8.126 -4.564 24.331 1.00 93.12 96 ARG A O 1
ATOM 744 N N . VAL A 1 97 ? -9.298 -4.902 22.440 1.00 94.19 97 VAL A N 1
ATOM 745 C CA . VAL A 1 97 ? -10.000 -3.615 22.496 1.00 94.19 97 VAL A CA 1
ATOM 746 C C . VAL A 1 97 ? -10.866 -3.539 23.751 1.00 94.19 97 VAL A C 1
ATOM 748 O O . VAL A 1 97 ? -10.804 -2.536 24.450 1.00 94.19 97 VAL A O 1
ATOM 751 N N . ALA A 1 98 ? -11.602 -4.588 24.110 1.00 92.00 98 ALA A N 1
ATOM 752 C CA . ALA A 1 98 ? -12.415 -4.606 25.325 1.00 92.00 98 ALA A CA 1
ATOM 753 C C . ALA A 1 98 ? -11.583 -4.327 26.591 1.00 92.00 98 ALA A C 1
ATOM 755 O O . ALA A 1 98 ? -12.008 -3.536 27.433 1.00 92.00 98 ALA A O 1
ATOM 756 N N . ARG A 1 99 ? -10.375 -4.900 26.689 1.00 90.31 99 ARG A N 1
ATOM 757 C CA . ARG A 1 99 ? -9.460 -4.683 27.823 1.00 90.31 99 ARG A CA 1
ATOM 758 C C . ARG A 1 99 ? -8.777 -3.315 27.817 1.00 90.31 99 ARG A C 1
ATOM 760 O O . ARG A 1 99 ? -8.670 -2.668 28.854 1.00 90.31 99 ARG A O 1
ATOM 767 N N . GLU A 1 100 ? -8.265 -2.883 26.667 1.00 90.81 100 GLU A N 1
ATOM 768 C CA . GLU A 1 100 ? -7.331 -1.751 26.583 1.00 90.81 100 GLU A CA 1
ATOM 769 C C . GLU A 1 100 ? -7.988 -0.434 26.148 1.00 90.81 100 GLU A C 1
ATOM 771 O O . GLU A 1 100 ? -7.386 0.625 26.328 1.00 90.81 100 GLU A O 1
ATOM 776 N N . TRP A 1 101 ? -9.209 -0.449 25.594 1.00 89.88 101 TRP A N 1
ATOM 777 C CA . TRP A 1 101 ? -9.828 0.758 25.029 1.00 89.88 101 TRP A CA 1
ATOM 778 C C . TRP A 1 101 ? -9.996 1.868 26.058 1.00 89.88 101 TRP A C 1
ATOM 780 O O . TRP A 1 101 ? -9.794 3.026 25.718 1.00 89.88 101 TRP A O 1
ATOM 790 N N . SER A 1 102 ? -10.332 1.526 27.301 1.00 85.25 102 SER A N 1
ATOM 791 C CA . SER A 1 102 ? -10.464 2.474 28.417 1.00 85.25 102 SER A CA 1
ATOM 792 C C . SER A 1 102 ? -9.306 2.376 29.414 1.00 85.25 102 SER A C 1
ATOM 794 O O . SER A 1 102 ? -9.428 2.841 30.544 1.00 85.25 102 SER A O 1
ATOM 796 N N . SER A 1 103 ? -8.183 1.772 29.009 1.00 84.69 103 SER A N 1
ATOM 797 C CA . SER A 1 103 ? -6.981 1.704 29.840 1.00 84.69 103 SER A CA 1
ATOM 798 C C . SER A 1 103 ? -6.436 3.114 30.117 1.00 84.69 103 SER A C 1
ATOM 800 O O . SER A 1 103 ? -6.409 3.936 29.195 1.00 84.69 103 SER A O 1
ATOM 802 N N . PRO A 1 104 ? -5.903 3.384 31.325 1.00 78.38 104 PRO A N 1
ATOM 803 C CA . PRO A 1 104 ? -5.261 4.660 31.654 1.00 78.38 104 PRO A CA 1
ATOM 804 C C . PRO A 1 104 ? -4.120 5.055 30.705 1.00 78.38 104 PRO A C 1
ATOM 806 O O . PRO A 1 104 ? -3.804 6.232 30.579 1.00 78.38 104 PRO A O 1
ATOM 809 N N . SER A 1 105 ? -3.503 4.082 30.022 1.00 80.56 105 SER A N 1
ATOM 810 C CA . SER A 1 105 ? -2.389 4.333 29.100 1.00 80.56 105 SER A CA 1
ATOM 811 C C . SER A 1 105 ? -2.793 5.050 27.803 1.00 80.56 105 SER A C 1
ATOM 813 O O . SER A 1 105 ? -1.915 5.562 27.112 1.00 80.56 105 SER A O 1
ATOM 815 N N . ASP A 1 106 ? -4.082 5.024 27.425 1.00 85.62 106 ASP A N 1
ATOM 816 C CA . ASP A 1 106 ? -4.641 5.525 26.148 1.00 85.62 106 ASP A CA 1
ATOM 817 C C . ASP A 1 106 ? -3.881 5.064 24.878 1.00 85.62 106 ASP A C 1
ATOM 819 O O . ASP A 1 106 ? -4.049 5.584 23.770 1.00 85.62 106 ASP A O 1
ATOM 823 N N . SER A 1 107 ? -3.027 4.049 25.012 1.00 89.19 107 SER A N 1
ATOM 824 C CA . SER A 1 107 ? -2.034 3.689 24.001 1.00 89.19 107 SER A CA 1
ATOM 825 C C . SER A 1 107 ? -2.689 3.137 22.733 1.00 89.19 107 SER A C 1
ATOM 827 O O . SER A 1 107 ? -2.306 3.511 21.617 1.00 89.19 107 SER A O 1
ATOM 829 N N . LEU A 1 108 ? -3.728 2.311 22.895 1.00 92.19 108 LEU A N 1
ATOM 830 C CA . LEU A 1 108 ? -4.479 1.697 21.803 1.00 92.19 108 LEU A CA 1
ATOM 831 C C . LEU A 1 108 ? -5.304 2.724 21.017 1.00 92.19 108 LEU A C 1
ATOM 833 O O . LEU A 1 108 ? -5.257 2.739 19.782 1.00 92.19 108 LEU A O 1
ATOM 837 N N . ARG A 1 109 ? -6.001 3.638 21.706 1.00 91.19 109 ARG A N 1
ATOM 838 C CA . ARG A 1 109 ? -6.739 4.730 21.050 1.00 91.19 109 ARG A CA 1
ATOM 839 C C . ARG A 1 109 ? -5.790 5.671 20.324 1.00 91.19 109 ARG A C 1
ATOM 841 O O . ARG A 1 109 ? -6.005 5.968 19.150 1.00 91.19 109 ARG A O 1
ATOM 848 N N . SER A 1 110 ? -4.696 6.079 20.965 1.00 93.19 110 SER A N 1
ATOM 849 C CA . SER A 1 110 ? -3.681 6.930 20.339 1.00 93.19 110 SER A CA 1
ATOM 850 C C . SER A 1 110 ? -3.008 6.263 19.133 1.00 93.19 110 SER A C 1
ATOM 852 O O . SER A 1 110 ? -2.712 6.923 18.133 1.00 93.19 110 SER A O 1
ATOM 854 N N . ARG A 1 111 ? -2.776 4.945 19.164 1.00 93.88 111 ARG A N 1
ATOM 855 C CA . ARG A 1 111 ? -2.299 4.185 17.995 1.00 93.88 111 ARG A CA 1
ATOM 856 C C . ARG A 1 111 ? -3.336 4.165 16.869 1.00 93.88 111 ARG A C 1
ATOM 858 O O . ARG A 1 111 ? -2.977 4.444 15.728 1.00 93.88 111 ARG A O 1
ATOM 865 N N . THR A 1 112 ? -4.600 3.908 17.190 1.00 95.25 112 THR A N 1
ATOM 866 C CA . THR A 1 112 ? -5.706 3.872 16.218 1.00 95.25 112 THR A CA 1
ATOM 867 C C . THR A 1 112 ? -5.910 5.232 15.549 1.00 95.25 112 THR A C 1
ATOM 869 O O . THR A 1 112 ? -5.946 5.323 14.325 1.00 95.25 112 THR A O 1
ATOM 872 N N . ARG A 1 113 ? -5.932 6.317 16.331 1.00 95.19 113 ARG A N 1
ATOM 873 C CA . ARG A 1 113 ? -6.035 7.695 15.823 1.00 95.19 113 ARG A CA 1
ATOM 874 C C . ARG A 1 113 ? -4.906 8.047 14.858 1.00 95.19 113 ARG A C 1
ATOM 876 O O . ARG A 1 113 ? -5.153 8.707 13.854 1.00 95.19 113 ARG A O 1
ATOM 883 N N . ARG A 1 114 ? -3.678 7.599 15.144 1.00 94.69 114 ARG A N 1
ATOM 884 C CA . ARG A 1 114 ? -2.533 7.788 14.240 1.00 94.69 114 ARG A CA 1
ATOM 885 C C . ARG A 1 114 ? -2.718 7.043 12.921 1.00 94.69 114 ARG A C 1
ATOM 887 O O . ARG A 1 114 ? -2.475 7.633 11.881 1.00 94.69 114 ARG A O 1
ATOM 894 N N . LEU A 1 115 ? -3.203 5.801 12.946 1.00 95.38 115 LEU A N 1
ATOM 895 C CA . LEU A 1 115 ? -3.487 5.052 11.716 1.00 95.38 115 LEU A CA 1
ATOM 896 C C . LEU A 1 115 ? -4.581 5.715 10.872 1.00 95.38 115 LEU A C 1
ATOM 898 O O . LEU A 1 115 ? -4.417 5.840 9.665 1.00 95.38 115 LEU A O 1
ATOM 902 N N . ILE A 1 116 ? -5.654 6.193 11.506 1.00 96.62 116 ILE A N 1
ATOM 903 C CA . ILE A 1 116 ? -6.733 6.939 10.837 1.00 96.62 116 ILE A CA 1
ATOM 904 C C . ILE A 1 116 ? -6.195 8.218 10.190 1.00 96.62 116 ILE A C 1
ATOM 906 O O . ILE A 1 116 ? -6.499 8.513 9.032 1.00 96.62 116 ILE A O 1
ATOM 910 N N . HIS A 1 117 ? -5.369 8.967 10.922 1.00 95.06 117 HIS A N 1
ATOM 911 C CA . HIS A 1 117 ? -4.738 10.172 10.398 1.00 95.06 117 HIS A CA 1
ATOM 912 C C . HIS A 1 117 ? -3.839 9.861 9.198 1.00 95.06 117 HIS A C 1
ATOM 914 O O . HIS A 1 117 ? -3.999 10.469 8.141 1.00 95.06 117 HIS A O 1
ATOM 920 N N . ASP A 1 118 ? -2.944 8.886 9.339 1.00 93.06 118 ASP A N 1
ATOM 921 C CA . ASP A 1 118 ? -2.012 8.497 8.286 1.00 93.06 118 ASP A CA 1
ATOM 922 C C . ASP A 1 118 ? -2.752 7.995 7.039 1.00 93.06 118 ASP A C 1
ATOM 924 O O . ASP A 1 118 ? -2.409 8.391 5.928 1.00 93.06 118 ASP A O 1
ATOM 928 N N . ALA A 1 119 ? -3.805 7.189 7.202 1.00 94.44 119 ALA A N 1
ATOM 929 C CA . ALA A 1 119 ? -4.642 6.711 6.102 1.00 94.44 119 ALA A CA 1
ATOM 930 C C . ALA A 1 119 ? -5.311 7.872 5.348 1.00 94.44 119 ALA A C 1
ATOM 932 O O . ALA A 1 119 ? -5.320 7.904 4.118 1.00 94.44 119 ALA A O 1
ATOM 933 N N . THR A 1 120 ? -5.792 8.876 6.084 1.00 94.56 120 THR A N 1
ATOM 934 C CA . THR A 1 120 ? -6.390 10.086 5.504 1.00 94.56 120 THR A CA 1
ATOM 935 C C . THR A 1 120 ? -5.359 10.904 4.720 1.00 94.56 120 THR A C 1
ATOM 937 O O . THR A 1 120 ? -5.626 11.323 3.595 1.00 94.56 120 THR A O 1
ATOM 940 N N . VAL A 1 121 ? -4.161 11.108 5.279 1.00 93.12 121 VAL A N 1
ATOM 941 C CA . VAL A 1 121 ? -3.060 11.821 4.602 1.00 93.12 121 VAL A CA 1
ATOM 942 C C . VAL A 1 121 ? -2.635 11.083 3.333 1.00 93.12 121 VAL A C 1
ATOM 944 O O . VAL A 1 121 ? -2.424 11.707 2.290 1.00 93.12 121 VAL A O 1
ATOM 947 N N . MET A 1 122 ? -2.547 9.754 3.400 1.00 90.69 122 MET A N 1
ATOM 948 C CA . MET A 1 122 ? -2.234 8.918 2.246 1.00 90.69 122 MET A CA 1
ATOM 949 C C . MET A 1 122 ? -3.258 9.104 1.128 1.00 90.69 122 MET A C 1
ATOM 951 O O . MET A 1 122 ? -2.848 9.382 0.001 1.00 90.69 122 MET A O 1
ATOM 955 N N . ALA A 1 123 ? -4.556 9.048 1.439 1.00 91.56 123 ALA A N 1
ATOM 956 C CA . ALA A 1 123 ? -5.636 9.231 0.467 1.00 91.56 123 ALA A CA 1
ATOM 957 C C . ALA A 1 123 ? -5.677 10.646 -0.141 1.00 91.56 123 ALA A C 1
ATOM 959 O O . ALA A 1 123 ? -5.947 10.806 -1.329 1.00 91.56 123 ALA A O 1
ATOM 960 N N . GLN A 1 124 ? -5.322 11.678 0.630 1.00 91.81 124 GLN A N 1
ATOM 961 C CA . GLN A 1 124 ? -5.301 13.080 0.179 1.00 91.81 124 GLN A CA 1
ATOM 962 C C . GLN A 1 124 ? -4.085 13.454 -0.693 1.00 91.81 124 GLN A C 1
ATOM 964 O O . GLN A 1 124 ? -3.849 14.633 -0.959 1.00 91.81 124 GLN A O 1
ATOM 969 N N . GLY A 1 125 ? -3.309 12.471 -1.158 1.00 86.62 125 GLY A N 1
ATOM 970 C CA . GLY A 1 125 ? -2.161 12.680 -2.047 1.00 86.62 125 GLY A CA 1
ATOM 971 C C . GLY A 1 125 ? -0.821 12.235 -1.466 1.00 86.62 125 GLY A C 1
ATOM 972 O O . GLY A 1 125 ? 0.174 12.226 -2.194 1.00 86.62 125 GLY A O 1
ATOM 973 N N . GLY A 1 126 ? -0.782 11.807 -0.198 1.00 86.38 126 GLY A N 1
ATOM 974 C CA . GLY A 1 126 ? 0.416 11.244 0.429 1.00 86.38 126 GLY A CA 1
ATOM 975 C C . GLY A 1 126 ? 0.959 10.012 -0.303 1.00 86.38 126 GLY A C 1
ATOM 976 O O . GLY A 1 126 ? 2.175 9.814 -0.344 1.00 86.38 126 GLY A O 1
ATOM 977 N N . TYR A 1 127 ? 0.098 9.247 -0.986 1.00 85.50 127 TYR A N 1
ATOM 978 C CA . TYR A 1 127 ? 0.496 8.099 -1.812 1.00 85.50 127 TYR A CA 1
ATOM 979 C C . TYR A 1 127 ? 1.533 8.438 -2.897 1.00 85.50 127 TYR A C 1
ATOM 981 O O . TYR A 1 127 ? 2.310 7.571 -3.290 1.00 85.50 127 TYR A O 1
ATOM 989 N N . ARG A 1 128 ? 1.613 9.695 -3.361 1.00 84.44 128 ARG A N 1
ATOM 990 C CA . ARG A 1 128 ? 2.593 10.116 -4.380 1.00 84.44 128 ARG A CA 1
ATOM 991 C C . ARG A 1 128 ? 4.036 9.938 -3.907 1.00 84.44 128 ARG A C 1
ATOM 993 O O . ARG A 1 128 ? 4.914 9.700 -4.728 1.00 84.44 128 ARG A O 1
ATOM 1000 N N . SER A 1 129 ? 4.280 10.012 -2.599 1.00 81.38 129 SER A N 1
ATOM 1001 C CA . SER A 1 129 ? 5.604 9.741 -2.024 1.00 81.38 129 SER A CA 1
ATOM 1002 C C . SER A 1 129 ? 6.045 8.288 -2.238 1.00 81.38 129 SER A C 1
ATOM 1004 O O . SER A 1 129 ? 7.201 8.057 -2.588 1.00 81.38 129 SER A O 1
ATOM 1006 N N . LEU A 1 130 ? 5.108 7.329 -2.166 1.00 77.62 130 LEU A N 1
ATOM 1007 C CA . LEU A 1 130 ? 5.381 5.916 -2.452 1.00 77.62 130 LEU A CA 1
ATOM 1008 C C . LEU A 1 130 ? 5.878 5.728 -3.889 1.00 77.62 130 LEU A C 1
ATOM 1010 O O . LEU A 1 130 ? 6.848 5.013 -4.113 1.00 77.62 130 LEU A O 1
ATOM 1014 N N . LEU A 1 131 ? 5.270 6.433 -4.850 1.00 75.56 131 LEU A N 1
ATOM 1015 C CA . LEU A 1 131 ? 5.660 6.374 -6.266 1.00 75.56 131 LEU A CA 1
ATOM 1016 C C . LEU A 1 131 ? 7.037 6.990 -6.529 1.00 75.56 131 LEU A C 1
ATOM 1018 O O . LEU A 1 131 ? 7.749 6.574 -7.438 1.00 75.56 131 LEU A O 1
ATOM 1022 N N . LEU A 1 132 ? 7.417 7.988 -5.731 1.00 68.75 132 LEU A N 1
ATOM 1023 C CA . LEU A 1 132 ? 8.699 8.677 -5.850 1.00 68.75 132 LEU A CA 1
ATOM 1024 C C . LEU A 1 132 ? 9.825 7.965 -5.087 1.00 68.75 132 LEU A C 1
ATOM 1026 O O . LEU A 1 132 ? 10.956 8.450 -5.088 1.00 68.75 132 LEU A O 1
ATOM 1030 N N . GLY A 1 133 ? 9.529 6.857 -4.394 1.00 63.66 133 GLY A N 1
ATOM 1031 C CA . GLY A 1 133 ? 10.484 6.176 -3.516 1.00 63.66 133 GLY A CA 1
ATOM 1032 C C . GLY A 1 133 ? 10.980 7.059 -2.365 1.00 63.66 133 GLY A C 1
ATOM 1033 O O . GLY A 1 133 ? 11.955 6.724 -1.690 1.00 63.66 133 GLY A O 1
ATOM 1034 N N . THR A 1 134 ? 10.323 8.196 -2.133 1.00 58.88 134 THR A N 1
ATOM 1035 C CA . THR A 1 134 ? 10.566 9.033 -0.968 1.00 58.88 134 THR A CA 1
ATOM 1036 C C . THR A 1 134 ? 9.728 8.454 0.159 1.00 58.88 134 THR A C 1
ATOM 1038 O O . THR A 1 134 ? 8.548 8.163 -0.018 1.00 58.88 134 THR A O 1
ATOM 1041 N N . ARG A 1 135 ? 10.325 8.231 1.339 1.00 51.75 135 ARG A N 1
ATOM 1042 C CA . ARG A 1 135 ? 9.513 7.884 2.514 1.00 51.75 135 ARG A CA 1
ATOM 1043 C C . ARG A 1 135 ? 8.394 8.925 2.615 1.00 51.75 135 ARG A C 1
ATOM 1045 O O . ARG A 1 135 ? 8.737 10.110 2.536 1.00 51.75 135 ARG A O 1
ATOM 1052 N N . PRO A 1 136 ? 7.115 8.529 2.787 1.00 51.28 136 PRO A N 1
ATOM 1053 C CA . PRO A 1 136 ? 6.063 9.484 3.085 1.00 51.28 136 PRO A CA 1
ATOM 1054 C C . PRO A 1 136 ? 6.545 10.285 4.277 1.00 51.28 136 PRO A C 1
ATOM 1056 O O . PRO A 1 136 ? 6.712 9.756 5.379 1.00 51.28 136 PRO A O 1
ATOM 1059 N N . LYS A 1 137 ? 6.869 11.551 4.030 1.00 46.34 137 LYS A N 1
ATOM 1060 C CA . LYS A 1 137 ? 7.138 12.483 5.101 1.00 46.34 137 LYS A CA 1
ATOM 1061 C C . LYS A 1 137 ? 5.795 12.572 5.800 1.00 46.34 137 LYS A C 1
ATOM 1063 O O . LYS A 1 137 ? 4.825 13.036 5.206 1.00 46.34 137 LYS A O 1
ATOM 1068 N N . THR A 1 138 ? 5.692 12.002 6.998 1.00 49.53 138 THR A N 1
ATOM 1069 C CA . THR A 1 138 ? 4.552 12.248 7.877 1.00 49.53 138 THR A CA 1
ATOM 1070 C C . THR A 1 138 ? 4.617 13.740 8.159 1.00 49.53 138 THR A C 1
ATOM 1072 O O . THR A 1 138 ? 5.362 14.188 9.030 1.00 49.53 138 THR A O 1
ATOM 1075 N N . ASP A 1 139 ? 4.003 14.536 7.287 1.00 43.91 139 ASP A N 1
ATOM 1076 C CA . ASP A 1 139 ? 4.268 15.957 7.239 1.00 43.91 139 ASP A CA 1
ATOM 1077 C C . ASP A 1 139 ? 3.609 16.580 8.462 1.00 43.91 139 ASP A C 1
ATOM 1079 O O . ASP A 1 139 ? 2.414 16.885 8.493 1.00 43.91 139 ASP A O 1
ATOM 1083 N N . ALA A 1 140 ? 4.440 16.863 9.464 1.00 42.81 140 ALA A N 1
ATOM 1084 C CA . ALA A 1 140 ? 4.142 17.843 10.495 1.00 42.81 140 ALA A CA 1
ATOM 1085 C C . ALA A 1 140 ? 3.745 19.205 9.875 1.00 42.81 140 ALA A C 1
ATOM 1087 O O . ALA A 1 140 ? 3.119 20.021 10.544 1.00 42.81 140 ALA A O 1
ATOM 1088 N N . ALA A 1 141 ? 4.038 19.442 8.587 1.00 39.81 141 ALA A N 1
ATOM 1089 C CA . ALA A 1 141 ? 3.602 20.606 7.818 1.00 39.81 141 ALA A CA 1
ATOM 1090 C C . ALA A 1 141 ? 2.087 20.623 7.507 1.00 39.81 141 ALA A C 1
ATOM 1092 O O . ALA A 1 141 ? 1.493 21.703 7.442 1.00 39.81 141 ALA A O 1
ATOM 1093 N N . THR A 1 142 ? 1.419 19.465 7.427 1.00 46.62 142 THR A N 1
ATOM 1094 C CA . THR A 1 142 ? -0.054 19.378 7.306 1.00 46.62 142 THR A CA 1
ATOM 1095 C C . THR A 1 142 ? -0.778 19.744 8.608 1.00 46.62 142 THR A C 1
ATOM 1097 O O . THR A 1 142 ? -1.973 20.024 8.594 1.00 46.62 142 THR A O 1
ATOM 1100 N N . ARG A 1 143 ? -0.056 19.860 9.736 1.00 45.59 143 ARG A N 1
ATOM 1101 C CA . ARG A 1 143 ? -0.600 20.279 11.043 1.00 45.59 143 ARG A CA 1
ATOM 1102 C C . ARG A 1 143 ? -1.181 21.701 11.033 1.00 45.59 143 ARG A C 1
ATOM 1104 O O . ARG A 1 143 ? -1.932 22.038 11.946 1.00 45.59 143 ARG A O 1
ATOM 1111 N N . LYS A 1 144 ? -0.838 22.554 10.052 1.00 38.59 144 LYS A N 1
ATOM 1112 C CA . LYS A 1 144 ? -1.122 24.003 10.132 1.00 38.59 144 LYS A CA 1
ATOM 1113 C C . LYS A 1 144 ? -1.892 24.631 8.968 1.00 38.59 144 LYS A C 1
ATOM 1115 O O . LYS A 1 144 ? -2.201 25.816 9.045 1.00 38.59 144 LYS A O 1
ATOM 1120 N N . ARG A 1 145 ? -2.250 23.898 7.912 1.00 41.28 145 ARG A N 1
ATOM 1121 C CA . ARG A 1 145 ? -2.970 24.482 6.765 1.00 41.28 145 ARG A CA 1
ATOM 1122 C C . ARG A 1 145 ? -4.253 23.705 6.495 1.00 41.28 145 ARG A C 1
ATOM 1124 O O . ARG A 1 145 ? -4.242 22.722 5.776 1.00 41.28 145 ARG A O 1
ATOM 1131 N N . ARG A 1 146 ? -5.348 24.235 7.051 1.00 40.59 146 ARG A N 1
ATOM 1132 C CA . ARG A 1 146 ? -6.755 23.799 6.945 1.00 40.59 146 ARG A CA 1
ATOM 1133 C C . ARG A 1 146 ? -7.243 22.860 8.055 1.00 40.59 146 ARG A C 1
ATOM 1135 O O . ARG A 1 146 ? -7.245 21.648 7.940 1.00 40.59 146 ARG A O 1
ATOM 1142 N N . GLY A 1 147 ? -7.825 23.486 9.079 1.00 36.53 147 GLY A N 1
ATOM 1143 C CA . GLY A 1 147 ? -9.213 23.144 9.380 1.00 36.53 147 GLY A CA 1
ATOM 1144 C C . GLY A 1 147 ? -9.491 22.230 10.568 1.00 36.53 147 GLY A C 1
ATOM 1145 O O . GLY A 1 147 ? -10.364 21.381 10.466 1.00 36.53 147 GLY A O 1
ATOM 1146 N N . TRP A 1 148 ? -8.971 22.548 11.756 1.00 39.12 148 TRP A N 1
ATOM 1147 C CA . TRP A 1 148 ? -9.663 22.202 13.017 1.00 39.12 148 TRP A CA 1
ATOM 1148 C C . TRP A 1 148 ? -11.037 22.910 13.171 1.00 39.12 148 TRP A C 1
ATOM 1150 O O . TRP A 1 148 ? -11.648 22.881 14.234 1.00 39.12 148 TRP A O 1
ATOM 1160 N N . ARG A 1 149 ? -11.553 23.541 12.102 1.00 41.78 149 ARG A N 1
ATOM 1161 C CA . ARG A 1 149 ? -12.807 24.305 12.057 1.00 41.78 149 ARG A CA 1
ATOM 1162 C C . ARG A 1 149 ? -14.037 23.456 11.678 1.00 41.78 149 ARG A C 1
ATOM 1164 O O . ARG A 1 149 ? -15.135 23.991 11.679 1.00 41.78 149 ARG A O 1
ATOM 1171 N N . LEU A 1 150 ? -13.891 22.152 11.410 1.00 43.28 150 LEU A N 1
ATOM 1172 C CA . LEU A 1 150 ? -15.033 21.265 11.108 1.00 43.28 150 LEU A CA 1
ATOM 1173 C C . LEU A 1 150 ? -15.303 20.164 12.146 1.00 43.28 150 LEU A C 1
ATOM 1175 O O . LEU A 1 150 ? -16.310 19.480 12.035 1.00 43.28 150 LEU A O 1
ATOM 1179 N N . TYR A 1 151 ? -14.502 20.032 13.209 1.00 38.59 151 TYR A N 1
ATOM 1180 C CA . TYR A 1 151 ? -14.749 19.002 14.235 1.00 38.59 151 TYR A CA 1
ATOM 1181 C C . TYR A 1 151 ? -15.681 19.457 15.381 1.00 38.59 151 TYR A C 1
ATOM 1183 O O . TYR A 1 151 ? -15.842 18.750 16.369 1.00 38.59 151 TYR A O 1
ATOM 1191 N N . ARG A 1 152 ? -16.298 20.648 15.287 1.00 41.97 152 ARG A N 1
ATOM 1192 C CA . ARG A 1 152 ? -17.093 21.247 16.384 1.00 41.97 152 ARG A CA 1
ATOM 1193 C C . ARG A 1 152 ? -18.529 21.632 16.016 1.00 41.97 152 ARG A C 1
ATOM 1195 O O . ARG A 1 152 ? -19.114 22.481 16.680 1.00 41.97 152 ARG A O 1
ATOM 1202 N N . SER A 1 153 ? -19.106 21.035 14.975 1.00 38.12 153 SER A N 1
ATOM 1203 C CA . SER A 1 153 ? -20.501 21.300 14.610 1.00 38.12 153 SER A CA 1
ATOM 1204 C C . SER A 1 153 ? -21.130 20.115 13.883 1.00 38.12 153 SER A C 1
ATOM 1206 O O . SER A 1 153 ? -21.062 20.016 12.661 1.00 38.12 153 SER A O 1
ATOM 1208 N N . ARG A 1 154 ? -21.700 19.198 14.672 1.00 37.62 154 ARG A N 1
ATOM 1209 C CA . ARG A 1 154 ? -22.985 18.520 14.428 1.00 37.62 154 ARG A CA 1
ATOM 1210 C C . ARG A 1 154 ? -23.332 17.684 15.660 1.00 37.62 154 ARG A C 1
ATOM 1212 O O . ARG A 1 154 ? -23.016 16.509 15.784 1.00 37.62 154 ARG A O 1
ATOM 1219 N N . ARG A 1 155 ? -23.965 18.382 16.604 1.00 41.38 155 ARG A N 1
ATOM 1220 C CA . ARG A 1 155 ? -25.125 17.862 17.332 1.00 41.38 155 ARG A CA 1
ATOM 1221 C C . ARG A 1 155 ? -26.176 17.445 16.284 1.00 41.38 155 ARG A C 1
ATOM 1223 O O . ARG A 1 155 ? -26.215 18.072 15.229 1.00 41.38 155 ARG A O 1
ATOM 1230 N N . PHE A 1 156 ? -27.013 16.473 16.644 1.00 37.03 156 PHE A N 1
ATOM 1231 C CA . PHE A 1 156 ? -28.143 15.860 15.920 1.00 37.03 156 PHE A CA 1
ATOM 1232 C C . PHE A 1 156 ? -27.832 14.484 15.304 1.00 37.03 156 PHE A C 1
ATOM 1234 O O . PHE A 1 156 ? -26.888 14.352 14.541 1.00 37.03 156 PHE A O 1
ATOM 1241 N N . GLY A 1 157 ? -28.593 13.429 15.600 1.00 29.05 157 GLY A N 1
ATOM 1242 C CA . GLY A 1 157 ? -29.869 13.388 16.310 1.00 29.05 157 GLY A CA 1
ATOM 1243 C C . GLY A 1 157 ? -30.184 11.995 16.837 1.00 29.05 157 GLY A C 1
ATOM 1244 O O . GLY A 1 157 ? -29.856 10.986 16.224 1.00 29.05 157 GLY A O 1
ATOM 1245 N N . LEU A 1 158 ? -30.813 12.008 18.010 1.00 37.81 158 LEU A N 1
ATOM 1246 C CA . LEU A 1 158 ? -31.604 10.929 18.571 1.00 37.81 158 LEU A CA 1
ATOM 1247 C C . LEU A 1 158 ? -32.653 10.471 17.548 1.00 37.81 158 LEU A C 1
ATOM 1249 O O . LEU A 1 158 ? -33.464 11.272 17.092 1.00 37.81 158 LEU A O 1
ATOM 1253 N N . ILE A 1 159 ? -32.641 9.179 17.253 1.00 36.50 159 ILE A N 1
ATOM 1254 C CA . ILE A 1 159 ? -33.776 8.371 16.798 1.00 36.50 159 ILE A CA 1
ATOM 1255 C C . ILE A 1 159 ? -33.606 7.092 17.629 1.00 36.50 159 ILE A C 1
ATOM 1257 O O . ILE A 1 159 ? -32.527 6.514 17.620 1.00 36.50 159 ILE A O 1
ATOM 1261 N N . GLY A 1 160 ? -34.520 6.621 18.463 1.00 28.55 160 GLY A N 1
ATOM 1262 C CA . GLY A 1 160 ? -35.950 6.841 18.572 1.00 28.55 160 GLY A CA 1
ATOM 1263 C C . GLY A 1 160 ? -36.512 5.485 18.992 1.00 28.55 160 GLY A C 1
ATOM 1264 O O . GLY A 1 160 ? -36.761 4.646 18.138 1.00 28.55 160 GLY A O 1
ATOM 1265 N N . ALA A 1 161 ? -36.628 5.240 20.298 1.00 33.44 161 ALA A N 1
ATOM 1266 C CA . ALA A 1 161 ? -37.430 4.142 20.826 1.00 33.44 161 ALA A CA 1
ATOM 1267 C C . ALA A 1 161 ? -38.736 4.770 21.311 1.00 33.44 161 ALA A C 1
ATOM 1269 O O . ALA A 1 161 ? -38.760 5.492 22.307 1.00 33.44 161 ALA A O 1
ATOM 1270 N N . GLY A 1 162 ? -39.782 4.602 20.507 1.00 30.11 162 GLY A N 1
ATOM 1271 C CA . GLY A 1 162 ? -41.120 5.066 20.823 1.00 30.11 162 GLY A CA 1
ATOM 1272 C C . GLY A 1 162 ? -41.833 4.144 21.808 1.00 30.11 162 GLY A C 1
ATOM 1273 O O . GLY A 1 162 ? -41.599 2.938 21.813 1.00 30.11 162 GLY A O 1
ATOM 1274 N N . THR A 1 163 ? -42.785 4.773 22.510 1.00 34.12 163 THR A N 1
ATOM 1275 C CA . THR A 1 163 ? -44.050 4.236 23.059 1.00 34.12 163 THR A CA 1
ATOM 1276 C C . THR A 1 163 ? -43.925 3.235 24.217 1.00 34.12 163 THR A C 1
ATOM 1278 O O . THR A 1 163 ? -43.200 2.261 24.124 1.00 34.12 163 THR A O 1
ATOM 1281 N N . THR A 1 164 ? -44.577 3.429 25.370 1.00 35.16 164 THR A N 1
ATOM 1282 C CA . THR A 1 164 ? -46.012 3.725 25.564 1.00 35.16 164 THR A CA 1
ATOM 1283 C C . THR A 1 164 ? -46.328 4.247 26.982 1.00 35.16 164 THR A C 1
ATOM 1285 O O . THR A 1 164 ? -45.762 3.732 27.936 1.00 35.16 164 THR A O 1
ATOM 1288 N N . HIS A 1 165 ? -47.315 5.162 27.054 1.00 32.69 165 HIS A N 1
ATOM 1289 C CA . HIS A 1 165 ? -48.334 5.395 28.110 1.00 32.69 165 HIS A CA 1
ATOM 1290 C C . HIS A 1 165 ? -47.844 5.697 29.542 1.00 32.69 165 HIS A C 1
ATOM 1292 O O . HIS A 1 165 ? -47.258 4.858 30.210 1.00 32.69 165 HIS A O 1
ATOM 1298 N N . ASP A 1 166 ? -47.932 6.937 30.026 1.00 32.31 166 ASP A N 1
ATOM 1299 C CA . ASP A 1 166 ? -49.137 7.664 30.485 1.00 32.31 166 ASP A CA 1
ATOM 1300 C C . ASP A 1 166 ? -49.822 7.022 31.703 1.00 32.31 166 ASP A C 1
ATOM 1302 O O . ASP A 1 166 ? -50.647 6.127 31.560 1.00 32.31 166 ASP A O 1
ATOM 1306 N N . LEU A 1 167 ? -49.460 7.517 32.894 1.00 35.34 167 LEU A N 1
ATOM 1307 C CA . LEU A 1 167 ? -50.297 7.551 34.095 1.00 35.34 167 LEU A CA 1
ATOM 1308 C C . LEU A 1 167 ? -49.945 8.818 34.896 1.00 35.34 167 LEU A C 1
ATOM 1310 O O . LEU A 1 167 ? -48.961 8.889 35.628 1.00 35.34 167 LEU A O 1
ATOM 1314 N N . THR A 1 168 ? -50.751 9.845 34.651 1.00 38.84 168 THR A N 1
ATOM 1315 C CA . THR A 1 168 ? -51.265 10.863 35.580 1.00 38.84 168 THR A CA 1
ATOM 1316 C C . THR A 1 168 ? -50.720 10.908 37.020 1.00 38.84 168 THR A C 1
ATOM 1318 O O . THR A 1 168 ? -50.913 9.990 37.809 1.00 38.84 168 THR A O 1
ATOM 1321 N N . ALA A 1 169 ? -50.186 12.087 37.361 1.00 35.84 169 ALA A N 1
ATOM 1322 C CA . ALA A 1 169 ? -50.464 12.890 38.559 1.00 35.84 169 ALA A CA 1
ATOM 1323 C C . ALA A 1 169 ? -50.604 12.199 39.934 1.00 35.84 169 ALA A C 1
ATOM 1325 O O . ALA A 1 169 ? -51.649 11.642 40.251 1.00 35.84 169 ALA A O 1
ATOM 1326 N N . ASN A 1 170 ? -49.646 12.469 40.832 1.00 33.72 170 ASN A N 1
ATOM 1327 C CA . ASN A 1 170 ? -49.965 13.035 42.150 1.00 33.72 170 ASN A CA 1
ATOM 1328 C C . ASN A 1 170 ? -48.738 13.749 42.758 1.00 33.72 170 ASN A C 1
ATOM 1330 O O . ASN A 1 170 ? -47.630 13.219 42.752 1.00 33.72 170 ASN A O 1
ATOM 1334 N N . SER A 1 171 ? -48.932 14.967 43.258 1.00 36.03 171 SER A N 1
ATOM 1335 C CA . SER A 1 171 ? -47.992 15.714 44.121 1.00 36.03 171 SER A CA 1
ATOM 1336 C C . SER A 1 171 ? -48.432 15.540 45.597 1.00 36.03 171 SER A C 1
ATOM 1338 O O . SER A 1 171 ? -49.373 14.795 45.849 1.00 36.03 171 SER A O 1
ATOM 1340 N N . PRO A 1 172 ? -47.963 16.339 46.572 1.00 46.12 172 PRO A N 1
ATOM 1341 C CA . PRO A 1 172 ? -46.610 16.514 47.118 1.00 46.12 172 PRO A CA 1
ATOM 1342 C C . PRO A 1 172 ? -46.580 16.306 48.657 1.00 46.12 172 PRO A C 1
ATOM 1344 O O . PRO A 1 172 ? -47.581 16.537 49.322 1.00 46.12 172 PRO A O 1
ATOM 1347 N N . THR A 1 173 ? -45.432 15.968 49.257 1.00 40.22 173 THR A N 1
ATOM 1348 C CA . THR A 1 173 ? -45.007 16.298 50.654 1.00 40.22 173 THR A CA 1
ATOM 1349 C C . THR A 1 173 ? -43.634 15.639 50.861 1.00 40.22 173 THR A C 1
ATOM 1351 O O . THR A 1 173 ? -43.431 14.514 50.427 1.00 40.22 173 THR A O 1
ATOM 1354 N N . GLY A 1 174 ? -42.573 16.286 51.340 1.00 30.42 174 GLY A N 1
ATOM 1355 C CA . GLY A 1 174 ? -42.469 17.118 52.531 1.00 30.42 174 GLY A CA 1
ATOM 1356 C C . GLY A 1 174 ? -41.690 16.308 53.569 1.00 30.42 174 GLY A C 1
ATOM 1357 O O . GLY A 1 174 ? -42.289 15.447 54.190 1.00 30.42 174 GLY A O 1
ATOM 1358 N N . TRP A 1 175 ? -40.386 16.562 53.720 1.00 42.00 175 TRP A N 1
ATOM 1359 C CA . TRP A 1 175 ? -39.590 16.085 54.857 1.00 42.00 175 TRP A CA 1
ATOM 1360 C C . TRP A 1 175 ? -38.531 17.133 55.208 1.00 42.00 175 TRP A C 1
ATOM 1362 O O . TRP A 1 175 ? -37.606 17.391 54.434 1.00 42.00 175 TRP A O 1
ATOM 1372 N N . GLN A 1 176 ? -38.756 17.777 56.357 1.00 36.84 176 GLN A N 1
ATOM 1373 C CA . GLN A 1 176 ? -37.702 17.937 57.357 1.00 36.84 176 GLN A CA 1
ATOM 1374 C C . GLN A 1 176 ? -37.260 16.554 57.838 1.00 36.84 176 GLN A C 1
ATOM 1376 O O . GLN A 1 176 ? -38.129 15.651 57.852 1.00 36.84 176 GLN A O 1
#

Foldseek 3Di:
DDPPPDDQDDDDPDDDPPPPDDDDDDDDADDDVSVVVVVLSVVQVVCCVVPVDGDVVSVPDPDCVVVVVLLQVLLVCVVVVHDLLRNLCVVPNPVCCVPPVPPPVVVSVVVSVVSNLVSVCCVVPLVVCVVVVHDSPPDPVVVPPDDPPPPPDDDDDDDDDDDDDDDDDDDDDDDD

InterPro domains:
  IPR018754 T6SS, Transcription factor RovC-like, DNA binding domain [PF10074] (37-131)

Secondary structure (DSSP, 8-state):
-B-SS-B-----SSS-S-SSSPPP------HHHHHHHHHHHHHHHHHHHHHSS--GGGSPPPTTHHHHHHHHHHHHHHHTT--HHHHHHHHH-HHHHHHHTT-TT-HHHHHHHHHHHHHHHIIIIIHHHHHTT------GGGGSSS-TTSTT------------------------

Organism: NCBI:txid1763828

Sequence (176 aa):
MSDGWHHIRIDLDAGTLAGGAPVVFAYRLHGIASAMSRVLPLRRLLHLCRHRRFAASLFPAERGMDRSVVLLRVHDALAAGASQREIACALFGEERVAREWSSPSDSLRSRTRRLIHDATVMAQGGYRSLLLGTRPKTDAATRKRRGWRLYRSRRFGLIGAGTTHDLTANSPTGWQ

Radius of gyration: 28.18 Å; chains: 1; bounding box: 77×39×94 Å

pLDDT: mean 74.19, std 21.36, range [28.55, 97.81]